Protein AF-A0AAN7PN49-F1 (afdb_monomer_lite)

Foldseek 3Di:
DDDDDDDDDDDDDDDDDDDDDDDDDDDDDDDDDDDPDDDPPPPPPPPPPVPPPDDQDPVNVVLLCVVCVVQLVVLHFDDLVRLVVCQCVRPSRVPPHSVRSRVVSVVVSVVVPDPPPPCVPVPPPPPPPPCDPVNVVVVVVVVVVVVVVVVVVVVVVVVVVVVVVVVVVVVVVVD

Radius of gyration: 34.03 Å; chains: 1; bounding box: 86×79×81 Å

pLDDT: mean 77.27, std 19.56, range [42.12, 97.06]

Organism: NCBI:txid1421715

Sequence (175 aa):
MQDEQEVGTIENENSRQEGSPVLTSSDSDSSEVQISKSTKKSRTKGFFRVWVEKPWKTDEKQAALLHFNTFLKKNKLPSIATLCKELPYIEELKNRSPTSVKSWLQNELVKKQGNFEPLSSIPRNIRRTRWTPALKRILNIVFADHLMLAHYRLYLNVYKLWRTIKSFKGLLQLL

Structure (mmCIF, N/CA/C/O backbone):
data_AF-A0AAN7PN49-F1
#
_entry.id   AF-A0AAN7PN49-F1
#
loop_
_atom_site.group_PDB
_atom_site.id
_atom_site.type_symbol
_atom_site.label_atom_id
_atom_site.label_alt_id
_atom_site.label_comp_id
_atom_site.label_asym_id
_atom_site.label_entity_id
_atom_site.label_seq_id
_atom_site.pdbx_PDB_ins_code
_atom_site.Cartn_x
_atom_site.Cartn_y
_atom_site.Cartn_z
_atom_site.occupancy
_atom_site.B_iso_or_equiv
_atom_site.auth_seq_id
_atom_site.auth_comp_id
_atom_site.auth_asym_id
_atom_site.auth_atom_id
_atom_site.pdbx_PDB_model_num
ATOM 1 N N . MET A 1 1 ? -39.752 -46.263 35.598 1.00 47.19 1 MET A N 1
ATOM 2 C CA . MET A 1 1 ? -39.314 -46.823 34.307 1.00 47.19 1 MET A CA 1
ATOM 3 C C . MET A 1 1 ? -38.295 -45.829 33.772 1.00 47.19 1 MET A C 1
ATOM 5 O O . MET A 1 1 ? -38.703 -44.814 33.232 1.00 47.19 1 MET A O 1
ATOM 9 N N . GLN A 1 2 ? -37.074 -45.805 34.319 1.00 50.00 2 GLN A N 1
ATOM 10 C CA . GLN A 1 2 ? -35.954 -46.706 33.985 1.00 50.00 2 GLN A CA 1
ATOM 11 C C . GLN A 1 2 ? -35.809 -46.831 32.469 1.00 50.00 2 GLN A C 1
ATOM 13 O O . GLN A 1 2 ? -36.672 -47.436 31.851 1.00 50.00 2 GLN A O 1
ATOM 18 N N . ASP A 1 3 ? -34.788 -46.175 31.915 1.00 55.56 3 ASP A N 1
ATOM 19 C CA . ASP A 1 3 ? -33.712 -46.885 31.222 1.00 55.56 3 ASP A CA 1
ATOM 20 C C . ASP A 1 3 ? -32.464 -45.996 31.137 1.00 55.56 3 ASP A C 1
ATOM 22 O O . ASP A 1 3 ? -32.470 -44.882 30.610 1.00 55.56 3 ASP A O 1
ATOM 26 N N . GLU A 1 4 ? -31.411 -46.508 31.765 1.00 64.81 4 GLU A N 1
ATOM 27 C CA . GLU A 1 4 ? -30.021 -46.083 31.680 1.00 64.81 4 GLU A CA 1
ATOM 28 C C . GLU A 1 4 ? -29.439 -46.641 30.375 1.00 64.81 4 GLU A C 1
ATOM 30 O O . GLU A 1 4 ? -29.692 -47.801 30.057 1.00 64.81 4 GLU A O 1
ATOM 35 N N . GLN A 1 5 ? -28.630 -45.875 29.636 1.00 55.44 5 GLN A N 1
ATOM 36 C CA . GLN A 1 5 ? -27.671 -46.474 28.704 1.00 55.44 5 GLN A CA 1
ATOM 37 C C . GLN A 1 5 ? -26.314 -45.778 28.736 1.00 55.44 5 GLN A C 1
ATOM 39 O O . GLN A 1 5 ? -26.195 -44.569 28.934 1.00 55.44 5 GLN A O 1
ATOM 44 N N . GLU A 1 6 ? -25.307 -46.634 28.597 1.00 57.94 6 GLU A N 1
ATOM 45 C CA . GLU A 1 6 ? -23.974 -46.544 29.164 1.00 57.94 6 GLU A CA 1
ATOM 46 C C . GLU A 1 6 ? -22.927 -45.866 28.271 1.00 57.94 6 GLU A C 1
ATOM 48 O O . GLU A 1 6 ? -22.972 -45.854 27.042 1.00 57.94 6 GLU A O 1
ATOM 53 N N . VAL A 1 7 ? -21.938 -45.362 29.002 1.00 53.06 7 VAL A N 1
ATOM 54 C CA . VAL A 1 7 ? -20.519 -45.120 28.725 1.00 53.06 7 VAL A CA 1
ATOM 55 C C . VAL A 1 7 ? -19.879 -46.011 27.646 1.00 53.06 7 VAL A C 1
ATOM 57 O O . VAL A 1 7 ? -19.990 -47.231 27.667 1.00 53.06 7 VAL A O 1
ATOM 60 N N . GLY A 1 8 ? -19.044 -45.394 26.802 1.00 53.66 8 GLY A N 1
ATOM 61 C CA . GLY A 1 8 ? -18.043 -46.085 25.987 1.00 53.66 8 GLY A CA 1
ATOM 62 C C . GLY A 1 8 ? -16.787 -45.234 25.783 1.00 53.66 8 GLY A C 1
ATOM 63 O O . GLY A 1 8 ? -16.696 -44.481 24.816 1.00 53.66 8 GLY A O 1
ATOM 64 N N . THR A 1 9 ? -15.819 -45.355 26.696 1.00 49.16 9 THR A N 1
ATOM 65 C CA . THR A 1 9 ? -14.441 -44.860 26.537 1.00 49.16 9 THR A CA 1
ATOM 66 C C . THR A 1 9 ? -13.608 -45.969 25.901 1.00 49.16 9 THR A C 1
ATOM 68 O O . THR A 1 9 ? -13.564 -47.072 26.437 1.00 49.16 9 THR A O 1
ATOM 71 N N . ILE A 1 10 ? -12.923 -45.692 24.789 1.00 64.81 10 ILE A N 1
ATOM 72 C CA . ILE A 1 10 ? -11.878 -46.574 24.252 1.00 64.81 10 ILE A CA 1
ATOM 73 C C . ILE A 1 10 ? -10.591 -45.757 24.148 1.00 64.81 10 ILE A C 1
ATOM 75 O O . ILE A 1 10 ? -10.427 -44.923 23.257 1.00 64.81 10 ILE A O 1
ATOM 79 N N . GLU A 1 11 ? -9.697 -46.000 25.101 1.00 58.34 11 GLU A N 1
ATOM 80 C CA . GLU A 1 11 ? -8.280 -45.666 25.017 1.00 58.34 11 GLU A CA 1
ATOM 81 C C . GLU A 1 11 ? -7.610 -46.643 24.046 1.00 58.34 11 GLU A C 1
ATOM 83 O O . GLU A 1 11 ? -7.902 -47.838 24.058 1.00 58.34 11 GLU A O 1
ATOM 88 N N . ASN A 1 12 ? -6.713 -46.150 23.191 1.00 61.06 12 ASN A N 1
ATOM 89 C CA . ASN A 1 12 ? -5.829 -47.024 22.431 1.00 61.06 12 ASN A CA 1
ATOM 90 C C . ASN A 1 12 ? -4.411 -46.448 22.451 1.00 61.06 12 ASN A C 1
ATOM 92 O O . ASN A 1 12 ? -4.049 -45.573 21.661 1.00 61.06 12 ASN A O 1
ATOM 96 N N . GLU A 1 13 ? -3.633 -46.933 23.414 1.00 53.97 13 GLU A N 1
ATOM 97 C CA . GLU A 1 13 ? -2.180 -46.868 23.429 1.00 53.97 13 GLU A CA 1
ATOM 98 C C . GLU A 1 13 ? -1.632 -47.841 22.380 1.00 53.97 13 GLU A C 1
ATOM 100 O O . GLU A 1 13 ? -1.959 -49.024 22.401 1.00 53.97 13 GLU A O 1
ATOM 105 N N . ASN A 1 14 ? -0.737 -47.393 21.494 1.00 51.41 14 ASN A N 1
ATOM 106 C CA . ASN A 1 14 ? 0.206 -48.337 20.900 1.00 51.41 14 ASN A CA 1
ATOM 107 C C . ASN A 1 14 ? 1.556 -47.685 20.580 1.00 51.41 14 ASN A C 1
ATOM 109 O O . ASN A 1 14 ? 1.767 -47.058 19.546 1.00 51.41 14 ASN A O 1
ATOM 113 N N . SER A 1 15 ? 2.430 -47.812 21.575 1.00 61.84 15 SER A N 1
ATOM 114 C CA . SER A 1 15 ? 3.737 -48.466 21.513 1.00 61.84 15 SER A CA 1
ATOM 115 C C . SER A 1 15 ? 4.762 -48.058 20.442 1.00 61.84 15 SER A C 1
ATOM 117 O O . SER A 1 15 ? 4.624 -48.269 19.239 1.00 61.84 15 SER A O 1
ATOM 119 N N . ARG A 1 16 ? 5.873 -47.545 20.981 1.00 50.81 16 ARG A N 1
ATOM 120 C CA . ARG A 1 16 ? 7.202 -47.373 20.387 1.00 50.81 16 ARG A CA 1
ATOM 121 C C . ARG A 1 16 ? 7.751 -48.687 19.818 1.00 50.81 16 ARG A C 1
ATOM 123 O O . ARG A 1 16 ? 7.687 -49.712 20.488 1.00 50.81 16 ARG A O 1
ATOM 130 N N . GLN A 1 17 ? 8.483 -48.598 18.709 1.00 54.16 17 GLN A N 1
ATOM 131 C CA . GLN A 1 17 ? 9.643 -49.461 18.483 1.00 54.16 17 GLN A CA 1
ATOM 132 C C . GLN A 1 17 ? 10.856 -48.638 18.049 1.00 54.16 17 GLN A C 1
ATOM 134 O O . GLN A 1 17 ? 10.826 -47.888 17.074 1.00 54.16 17 GLN A O 1
ATOM 139 N N . GLU A 1 18 ? 11.907 -48.788 18.849 1.00 49.97 18 GLU A N 1
ATOM 140 C CA . GLU A 1 18 ? 13.281 -48.395 18.583 1.00 49.97 18 GLU A CA 1
ATOM 141 C C . GLU A 1 18 ? 13.921 -49.394 17.606 1.00 49.97 18 GLU A C 1
ATOM 143 O O . GLU A 1 18 ? 13.660 -50.594 17.671 1.00 49.97 18 GLU A O 1
ATOM 148 N N . GLY A 1 19 ? 14.785 -48.899 16.721 1.00 43.50 19 GLY A N 1
ATOM 149 C CA . GLY A 1 19 ? 15.598 -49.703 15.810 1.00 43.50 19 GLY A CA 1
ATOM 150 C C . GLY A 1 19 ? 16.993 -49.096 15.695 1.00 43.50 19 GLY A C 1
ATOM 151 O O . GLY A 1 19 ? 17.168 -48.039 15.094 1.00 43.50 19 GLY A O 1
ATOM 152 N N . SER A 1 20 ? 17.947 -49.761 16.340 1.00 45.62 20 SER A N 1
ATOM 153 C CA . SER A 1 20 ? 19.365 -49.411 16.487 1.00 45.62 20 SER A CA 1
ATOM 154 C C . SER A 1 20 ? 20.196 -49.540 15.190 1.00 45.62 20 SER A C 1
ATOM 156 O O . SER A 1 20 ? 19.723 -50.108 14.206 1.00 45.62 20 SER A O 1
ATOM 158 N N . PRO A 1 21 ? 21.441 -49.012 15.176 1.00 51.91 21 PRO A N 1
ATOM 159 C CA . PRO A 1 21 ? 22.247 -48.792 13.977 1.00 51.91 21 PRO A CA 1
ATOM 160 C C . PRO A 1 21 ? 23.075 -50.023 13.583 1.00 51.91 21 PRO A C 1
ATOM 162 O O . PRO A 1 21 ? 23.643 -50.703 14.435 1.00 51.91 21 PRO A O 1
ATOM 165 N N . VAL A 1 22 ? 23.212 -50.265 12.277 1.00 51.66 22 VAL A N 1
ATOM 166 C CA . VAL A 1 22 ? 24.140 -51.263 11.729 1.00 51.66 22 VAL A CA 1
ATOM 167 C C . VAL A 1 22 ? 25.465 -50.583 11.381 1.00 51.66 22 VAL A C 1
ATOM 169 O O . VAL A 1 22 ? 25.530 -49.708 10.520 1.00 51.66 22 VAL A O 1
ATOM 172 N N . LEU A 1 23 ? 26.514 -51.005 12.087 1.00 48.28 23 LEU A N 1
ATOM 173 C CA . LEU A 1 23 ? 27.920 -50.789 11.762 1.00 48.28 23 LEU A CA 1
ATOM 174 C C . LEU A 1 23 ? 28.320 -51.750 10.634 1.00 48.28 23 LEU A C 1
ATOM 176 O O . LEU A 1 23 ? 28.184 -52.960 10.790 1.00 48.28 23 LEU A O 1
ATOM 180 N N . THR A 1 24 ? 28.878 -51.231 9.542 1.00 51.34 24 THR A N 1
ATOM 181 C CA . THR A 1 24 ? 29.705 -52.022 8.618 1.00 51.34 24 THR A CA 1
ATOM 182 C C . THR A 1 24 ? 31.052 -51.338 8.449 1.00 51.34 24 THR A C 1
ATOM 184 O O . THR A 1 24 ? 31.169 -50.297 7.804 1.00 51.34 24 THR A O 1
ATOM 187 N N . SER A 1 25 ? 32.052 -51.945 9.078 1.00 42.12 25 SER A N 1
ATOM 188 C CA . SER A 1 25 ? 33.474 -51.819 8.792 1.00 42.12 25 SER A CA 1
ATOM 189 C C . SER A 1 25 ? 33.784 -52.372 7.400 1.00 42.12 25 SER A C 1
ATOM 191 O O . SER A 1 25 ? 33.478 -53.531 7.124 1.00 42.12 25 SER A O 1
ATOM 193 N N . SER A 1 26 ? 34.445 -51.580 6.561 1.00 51.47 26 SER A N 1
ATOM 194 C CA . SER A 1 26 ? 35.251 -52.098 5.457 1.00 51.47 26 SER A CA 1
ATOM 195 C C . SER A 1 26 ? 36.514 -51.261 5.353 1.00 51.47 26 SER A C 1
ATOM 197 O O . SER A 1 26 ? 36.472 -50.090 4.974 1.00 51.47 26 SER A O 1
ATOM 199 N N . ASP A 1 27 ? 37.616 -51.900 5.725 1.00 46.09 27 ASP A N 1
ATOM 200 C CA . ASP A 1 27 ? 38.976 -51.482 5.441 1.00 46.09 27 ASP A CA 1
ATOM 201 C C . ASP A 1 27 ? 39.182 -51.431 3.926 1.00 46.09 27 ASP A C 1
ATOM 203 O O . ASP A 1 27 ? 38.965 -52.419 3.224 1.00 46.09 27 ASP A O 1
ATOM 207 N N . SER A 1 28 ? 39.610 -50.279 3.418 1.00 56.31 28 SER A N 1
ATOM 208 C CA . SER A 1 28 ? 40.255 -50.209 2.113 1.00 56.31 28 SER A CA 1
ATOM 209 C C . SER A 1 28 ? 41.286 -49.089 2.124 1.00 56.31 28 SER A C 1
ATOM 211 O O . SER A 1 28 ? 40.978 -47.899 2.077 1.00 56.31 28 SER A O 1
ATOM 213 N N . ASP A 1 29 ? 42.521 -49.548 2.232 1.00 44.44 29 ASP A N 1
ATOM 214 C CA . ASP A 1 29 ? 43.787 -48.868 2.031 1.00 44.44 29 ASP A CA 1
ATOM 215 C C . ASP A 1 29 ? 43.859 -48.285 0.606 1.00 44.44 29 ASP A C 1
ATOM 217 O O . ASP A 1 29 ? 43.628 -49.031 -0.344 1.00 44.44 29 ASP A O 1
ATOM 221 N N . SER A 1 30 ? 44.108 -46.973 0.450 1.00 42.22 30 SER A N 1
ATOM 222 C CA . SER A 1 30 ? 44.915 -46.386 -0.642 1.00 42.22 30 SER A CA 1
ATOM 223 C C . SER A 1 30 ? 44.852 -44.844 -0.690 1.00 42.22 30 SER A C 1
ATOM 225 O O . SER A 1 30 ? 43.800 -44.238 -0.894 1.00 42.22 30 SER A O 1
ATOM 227 N N . SER A 1 31 ? 46.039 -44.236 -0.609 1.00 42.25 31 SER A N 1
ATOM 228 C CA . SER A 1 31 ? 46.465 -42.955 -1.204 1.00 42.25 31 SER A CA 1
ATOM 229 C C . SER A 1 31 ? 45.734 -41.649 -0.834 1.00 42.25 31 SER A C 1
ATOM 231 O O . SER A 1 31 ? 44.773 -41.213 -1.460 1.00 42.25 31 SER A O 1
ATOM 233 N N . GLU A 1 32 ? 46.304 -40.978 0.166 1.00 46.97 32 GLU A N 1
ATOM 234 C CA . GLU A 1 32 ? 46.763 -39.581 0.137 1.00 46.97 32 GLU A CA 1
ATOM 235 C C . GLU A 1 32 ? 46.246 -38.673 -1.006 1.00 46.97 32 GLU A C 1
ATOM 237 O O . GLU A 1 32 ? 46.836 -38.584 -2.080 1.00 46.97 32 GLU A O 1
ATOM 242 N N . VAL A 1 33 ? 45.205 -37.883 -0.720 1.00 43.38 33 VAL A N 1
ATOM 243 C CA . VAL A 1 33 ? 44.966 -36.590 -1.381 1.00 43.38 33 VAL A CA 1
ATOM 244 C C . VAL A 1 33 ? 44.537 -35.586 -0.313 1.00 43.38 33 VAL A C 1
ATOM 246 O O . VAL A 1 33 ? 43.467 -35.697 0.287 1.00 43.38 33 VAL A O 1
ATOM 249 N N . GLN A 1 34 ? 45.394 -34.598 -0.055 1.00 46.28 34 GLN A N 1
ATOM 250 C CA . GLN A 1 34 ? 45.128 -33.479 0.846 1.00 46.28 34 GLN A CA 1
ATOM 251 C C . GLN A 1 34 ? 43.937 -32.651 0.342 1.00 46.28 34 GLN A C 1
ATOM 253 O O . GLN A 1 34 ? 44.082 -31.733 -0.465 1.00 46.28 34 GLN A O 1
ATOM 258 N N . ILE A 1 35 ? 42.741 -32.947 0.852 1.00 43.59 35 ILE A N 1
ATOM 259 C CA . ILE A 1 35 ? 41.574 -32.083 0.683 1.00 43.59 35 ILE A CA 1
ATOM 260 C C . ILE A 1 35 ? 41.729 -30.920 1.663 1.00 43.59 35 ILE A C 1
ATOM 262 O O . ILE A 1 35 ? 41.627 -31.060 2.884 1.00 43.59 35 ILE A O 1
ATOM 266 N N . SER A 1 36 ? 42.026 -29.758 1.092 1.00 46.53 36 SER A N 1
ATOM 267 C CA . SER A 1 36 ? 42.139 -28.475 1.768 1.00 46.53 36 SER A CA 1
ATOM 268 C C . SER A 1 36 ? 40.942 -28.233 2.694 1.00 46.53 36 SER A C 1
ATOM 270 O O . SER A 1 36 ? 39.775 -28.259 2.297 1.00 46.53 36 SER A O 1
ATOM 272 N N . LYS A 1 37 ? 41.251 -28.011 3.977 1.00 50.28 37 LYS A N 1
ATOM 273 C CA . LYS A 1 37 ? 40.287 -27.699 5.036 1.00 50.28 37 LYS A CA 1
ATOM 274 C C . LYS A 1 37 ? 39.401 -26.544 4.579 1.00 50.28 37 LYS A C 1
ATOM 276 O O . LYS A 1 37 ? 39.860 -25.409 4.464 1.00 50.28 37 LYS A O 1
ATOM 281 N N . SER A 1 38 ? 38.128 -26.852 4.334 1.00 53.88 38 SER A N 1
ATOM 282 C CA . SER A 1 38 ? 37.103 -25.865 4.011 1.00 53.88 38 SER A CA 1
ATOM 283 C C . SER A 1 38 ? 37.149 -24.716 5.022 1.00 53.88 38 SER A C 1
ATOM 285 O O . SER A 1 38 ? 36.958 -24.894 6.228 1.00 53.88 38 SER A O 1
ATOM 287 N N . THR A 1 39 ? 37.444 -23.515 4.533 1.00 50.66 39 THR A N 1
ATOM 288 C CA . THR A 1 39 ? 37.294 -22.294 5.310 1.00 50.66 39 THR A CA 1
ATOM 289 C C . THR A 1 39 ? 35.816 -22.166 5.645 1.00 50.66 39 THR A C 1
ATOM 291 O O . THR A 1 39 ? 34.969 -21.972 4.770 1.00 50.66 39 THR A O 1
ATOM 294 N N . LYS A 1 40 ? 35.482 -22.328 6.931 1.00 55.97 40 LYS A N 1
ATOM 295 C CA . LYS A 1 40 ? 34.155 -22.023 7.467 1.00 55.97 40 LYS A CA 1
ATOM 296 C C . LYS A 1 40 ? 33.851 -20.569 7.110 1.00 55.97 40 LYS A C 1
ATOM 298 O O . LYS A 1 40 ? 34.287 -19.653 7.802 1.00 55.97 40 LYS A O 1
ATOM 303 N N . LYS A 1 41 ? 33.120 -20.355 6.010 1.00 58.75 41 LYS A N 1
ATOM 304 C CA . LYS A 1 41 ? 32.501 -19.073 5.676 1.00 58.75 41 LYS A CA 1
ATOM 305 C C . LYS A 1 41 ? 31.615 -18.706 6.857 1.00 58.75 41 LYS A C 1
ATOM 307 O O . LYS A 1 41 ? 30.508 -19.225 6.998 1.00 58.75 41 LYS A O 1
ATOM 312 N N . SER A 1 42 ? 32.137 -17.839 7.718 1.00 57.06 42 SER A N 1
ATOM 313 C CA . SER A 1 42 ? 31.360 -17.093 8.692 1.00 57.06 42 SER A CA 1
ATOM 314 C C . SER A 1 42 ? 30.233 -16.422 7.915 1.00 57.06 42 SER A C 1
ATOM 316 O O . SER A 1 42 ? 30.453 -15.468 7.169 1.00 57.06 42 SER A O 1
ATOM 318 N N 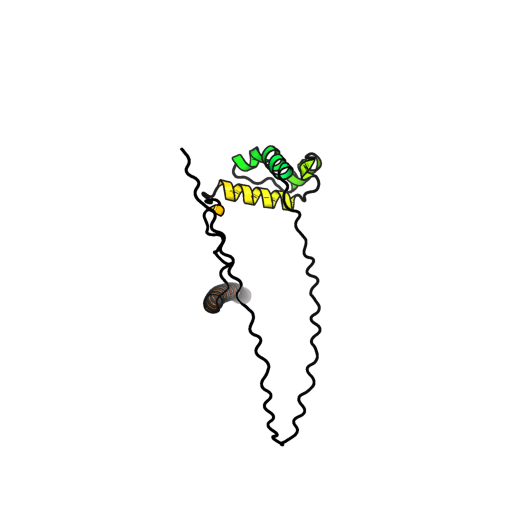. ARG A 1 43 ? 29.025 -16.988 8.000 1.00 57.19 43 ARG A N 1
ATOM 319 C CA . ARG A 1 43 ? 27.809 -16.282 7.619 1.00 57.19 43 ARG A CA 1
ATOM 320 C C . ARG A 1 43 ? 27.729 -15.122 8.594 1.00 57.19 43 ARG A C 1
ATOM 322 O O . ARG A 1 43 ? 27.236 -15.298 9.707 1.00 57.19 43 ARG A O 1
ATOM 329 N N . THR A 1 44 ? 28.211 -13.953 8.186 1.00 57.16 44 THR A N 1
ATOM 330 C CA . THR A 1 44 ? 27.758 -12.687 8.744 1.00 57.16 44 THR A CA 1
ATOM 331 C C . THR A 1 44 ? 26.242 -12.759 8.676 1.00 57.16 44 THR A C 1
ATOM 333 O O . THR A 1 44 ? 25.651 -12.692 7.597 1.00 57.16 44 THR A O 1
ATOM 336 N N . LYS A 1 45 ? 25.605 -13.039 9.821 1.00 60.47 45 LYS A N 1
ATOM 337 C CA . LYS A 1 45 ? 24.166 -12.882 9.987 1.00 60.47 45 LYS A CA 1
ATOM 338 C C . LYS A 1 45 ? 23.923 -11.435 9.604 1.00 60.47 45 LYS A C 1
ATOM 340 O O . LYS A 1 45 ? 24.259 -10.539 10.373 1.00 60.47 45 LYS A O 1
ATOM 345 N N . GLY A 1 46 ? 23.447 -11.217 8.378 1.00 56.25 46 GLY A N 1
ATOM 346 C CA . GLY A 1 46 ? 22.990 -9.909 7.955 1.00 56.25 46 GLY A CA 1
ATOM 347 C C . GLY A 1 46 ? 22.095 -9.397 9.069 1.00 56.25 46 GLY A C 1
ATOM 348 O O . GLY A 1 46 ? 21.273 -10.158 9.587 1.00 56.25 46 GLY A O 1
ATOM 349 N N . PHE A 1 47 ? 22.332 -8.163 9.502 1.00 54.22 47 PHE A N 1
ATOM 350 C CA . PHE A 1 47 ? 21.485 -7.477 10.461 1.00 54.22 47 PHE A CA 1
ATOM 351 C C . PHE A 1 47 ? 20.098 -7.311 9.829 1.00 54.22 47 PHE A C 1
ATOM 353 O O . PHE A 1 47 ? 19.730 -6.241 9.354 1.00 54.22 47 PHE A O 1
ATOM 360 N N . PHE A 1 48 ? 19.312 -8.385 9.802 1.00 50.56 48 PHE A N 1
ATOM 361 C CA . PHE A 1 48 ? 17.881 -8.314 9.626 1.00 50.56 48 PHE A CA 1
ATOM 362 C C . PHE A 1 48 ? 17.372 -7.682 10.912 1.00 50.56 48 PHE A C 1
ATOM 364 O O . PHE A 1 48 ? 17.054 -8.367 11.883 1.00 50.56 48 PHE A O 1
ATOM 371 N N . ARG A 1 49 ? 17.345 -6.346 10.941 1.00 50.19 49 ARG A N 1
ATOM 372 C CA . ARG A 1 49 ? 16.442 -5.633 11.834 1.00 50.19 49 ARG A CA 1
ATOM 373 C C . ARG A 1 49 ? 15.053 -6.063 11.396 1.00 50.19 49 ARG A C 1
ATOM 375 O O . ARG A 1 49 ? 14.500 -5.515 10.446 1.00 50.19 49 ARG A O 1
ATOM 382 N N . VAL A 1 50 ? 14.540 -7.113 12.028 1.00 53.19 50 VAL A N 1
ATOM 383 C CA . VAL A 1 50 ? 13.129 -7.459 11.964 1.00 53.19 50 VAL A CA 1
ATOM 384 C C . VAL A 1 50 ? 12.433 -6.292 12.647 1.00 53.19 50 VAL A C 1
ATOM 386 O O . VAL A 1 50 ? 12.296 -6.261 13.866 1.00 53.19 50 VAL A O 1
ATOM 389 N N . TRP A 1 51 ? 12.106 -5.263 11.868 1.00 58.38 51 TRP A N 1
ATOM 390 C CA . TRP A 1 51 ? 11.182 -4.232 12.298 1.00 58.38 51 TRP A CA 1
ATOM 391 C C . TRP A 1 51 ? 9.859 -4.955 12.509 1.00 58.38 51 TRP A C 1
ATOM 393 O O . TRP A 1 51 ? 9.164 -5.294 11.555 1.00 58.38 51 TRP A O 1
ATOM 403 N N . VAL A 1 52 ? 9.574 -5.299 13.764 1.00 63.06 52 VAL A N 1
ATOM 404 C CA . VAL A 1 52 ? 8.292 -5.878 14.142 1.00 63.06 52 VAL A CA 1
ATOM 405 C C . VAL A 1 52 ? 7.277 -4.756 13.982 1.00 63.06 52 VAL A C 1
ATOM 407 O O . VAL A 1 52 ? 7.174 -3.868 14.829 1.00 63.06 52 VAL A O 1
ATOM 410 N N . GLU A 1 53 ? 6.578 -4.743 12.849 1.00 73.06 53 GLU A N 1
ATOM 411 C CA . GLU A 1 53 ? 5.467 -3.824 12.646 1.00 73.06 53 GLU A CA 1
ATOM 412 C C . GLU A 1 53 ? 4.439 -4.063 13.752 1.00 73.06 53 GLU A C 1
ATOM 414 O O . GLU A 1 53 ? 3.935 -5.174 13.935 1.00 73.06 53 GLU A O 1
ATOM 419 N N . LYS A 1 54 ? 4.141 -3.017 14.527 1.00 84.38 54 LYS A N 1
ATOM 420 C CA . LYS A 1 54 ? 3.152 -3.110 15.598 1.00 84.38 54 LYS A CA 1
ATOM 421 C C . LYS A 1 54 ? 1.788 -3.425 14.968 1.00 84.38 54 LYS A C 1
ATOM 423 O O . LYS A 1 54 ? 1.340 -2.645 14.119 1.00 84.38 54 LYS A O 1
ATOM 428 N N . PRO A 1 55 ? 1.103 -4.510 15.366 1.00 90.81 55 PRO A N 1
ATOM 429 C CA . PRO A 1 55 ? -0.199 -4.846 14.801 1.00 90.81 55 PRO A CA 1
ATOM 430 C C . PRO A 1 55 ? -1.201 -3.719 15.068 1.00 90.81 55 PRO A C 1
ATOM 432 O O . PRO A 1 55 ? -1.109 -3.032 16.085 1.00 90.81 55 PRO A O 1
ATOM 435 N N . TRP A 1 56 ? -2.130 -3.501 14.138 1.00 93.75 56 TRP A N 1
ATOM 436 C CA . TRP A 1 56 ? -3.184 -2.492 14.275 1.00 93.75 56 TRP A CA 1
ATOM 437 C C . TRP A 1 56 ? -4.213 -2.930 15.315 1.00 93.75 56 TRP A C 1
ATOM 439 O O . TRP A 1 56 ? -4.872 -3.962 15.134 1.00 93.75 56 TRP A O 1
ATOM 449 N N . LYS A 1 57 ? -4.366 -2.135 16.375 1.00 95.44 57 LYS A N 1
ATOM 450 C CA . LYS A 1 57 ? -5.398 -2.326 17.398 1.00 95.44 57 LYS A CA 1
ATOM 451 C C . LYS A 1 57 ? -6.780 -1.992 16.842 1.00 95.44 57 LYS A C 1
ATOM 453 O O . LYS A 1 57 ? -6.900 -1.290 15.840 1.00 95.44 57 LYS A O 1
ATOM 458 N N . THR A 1 58 ? -7.826 -2.499 17.485 1.00 95.88 58 THR A N 1
ATOM 459 C CA . THR A 1 58 ? -9.214 -2.224 17.085 1.00 95.88 58 THR A CA 1
ATOM 460 C C . THR A 1 58 ? -9.525 -0.730 17.159 1.00 95.88 58 THR A C 1
ATOM 462 O O . THR A 1 58 ? -10.007 -0.174 16.176 1.00 95.88 58 THR A O 1
ATOM 465 N N . ASP A 1 59 ? -9.134 -0.075 18.251 1.00 96.88 59 ASP A N 1
ATOM 466 C CA . ASP A 1 59 ? -9.385 1.353 18.488 1.00 96.88 59 ASP A CA 1
ATOM 467 C C . ASP A 1 59 ? -8.678 2.227 17.440 1.00 96.88 59 ASP A C 1
ATOM 469 O O . ASP A 1 59 ? -9.284 3.110 16.845 1.00 96.88 59 ASP A O 1
ATOM 473 N N . GLU A 1 60 ? -7.422 1.899 17.103 1.00 96.56 60 GLU A N 1
ATOM 474 C CA . GLU A 1 60 ? -6.666 2.578 16.039 1.00 96.56 60 GLU A CA 1
ATOM 475 C C . GLU A 1 60 ? -7.382 2.481 14.683 1.00 96.56 60 GLU A C 1
ATOM 477 O O . GLU A 1 60 ? -7.461 3.460 13.940 1.00 96.56 60 GLU A O 1
ATOM 482 N N . LYS A 1 61 ? -7.917 1.301 14.344 1.00 96.38 61 LYS A N 1
ATOM 483 C CA . LYS A 1 61 ? -8.656 1.103 13.088 1.00 96.38 61 LYS A CA 1
ATOM 484 C C . LYS A 1 61 ? -9.939 1.924 13.076 1.00 96.38 61 LYS A C 1
ATOM 486 O O . LYS A 1 61 ? -10.249 2.536 12.059 1.00 96.38 61 LYS A O 1
ATOM 491 N N . GLN A 1 62 ? -10.679 1.938 14.184 1.00 96.88 62 GLN A N 1
ATOM 492 C CA . GLN A 1 62 ? -11.912 2.714 14.302 1.00 96.88 62 GLN A CA 1
ATOM 493 C C . GLN A 1 62 ? -11.629 4.213 14.183 1.00 96.88 62 GLN A C 1
ATOM 495 O O . GLN A 1 62 ? -12.246 4.869 13.348 1.00 96.88 62 GLN A O 1
ATOM 500 N N . ALA A 1 63 ? -10.637 4.730 14.911 1.00 96.19 63 ALA A N 1
ATOM 501 C CA . ALA A 1 63 ? -10.216 6.126 14.823 1.00 96.19 63 ALA A CA 1
ATOM 502 C C . ALA A 1 63 ? -9.795 6.509 13.393 1.00 96.19 63 ALA A C 1
ATOM 504 O O . ALA A 1 63 ? -10.246 7.523 12.857 1.00 96.19 63 ALA A O 1
ATOM 505 N N . ALA A 1 64 ? -9.003 5.663 12.722 1.00 95.94 64 ALA A N 1
ATOM 506 C CA . ALA A 1 64 ? -8.597 5.894 11.336 1.00 95.94 64 ALA A CA 1
ATOM 507 C C . ALA A 1 64 ? -9.792 5.911 10.369 1.00 95.94 64 ALA A C 1
ATOM 509 O O . ALA A 1 64 ? -9.861 6.763 9.482 1.00 95.94 64 ALA A O 1
ATOM 510 N N . LEU A 1 65 ? -10.753 4.997 10.537 1.00 95.50 65 LEU A N 1
ATOM 511 C CA . LEU A 1 65 ? -11.962 4.977 9.714 1.00 95.50 65 LEU A CA 1
ATOM 512 C C . LEU A 1 65 ? -12.843 6.194 9.961 1.00 95.50 65 LEU A C 1
ATOM 514 O O . LEU A 1 65 ? -13.387 6.714 8.995 1.00 95.50 65 LEU A O 1
ATOM 518 N N . LEU A 1 66 ? -12.981 6.643 11.209 1.00 95.69 66 LEU A N 1
ATOM 519 C CA . LEU A 1 66 ? -13.786 7.809 11.565 1.00 95.69 66 LEU A CA 1
ATOM 520 C C . LEU A 1 66 ? -13.188 9.090 10.976 1.00 95.69 66 LEU A C 1
ATOM 522 O O . LEU A 1 66 ? -13.873 9.788 10.226 1.00 95.69 66 LEU A O 1
ATOM 526 N N . HIS A 1 67 ? -11.903 9.352 11.231 1.00 95.62 67 HIS A N 1
ATOM 527 C CA . HIS A 1 67 ? -11.236 10.576 10.778 1.00 95.62 67 HIS A CA 1
ATOM 528 C C . HIS A 1 67 ? -11.072 10.640 9.255 1.00 95.62 67 HIS A C 1
ATOM 530 O O . HIS A 1 67 ? -11.340 11.673 8.642 1.00 95.62 67 HIS A O 1
ATOM 536 N N . PHE A 1 68 ? -10.693 9.532 8.610 1.00 95.75 68 PHE A N 1
ATOM 537 C CA . PHE A 1 68 ? -10.393 9.521 7.173 1.00 95.75 68 PHE A CA 1
ATOM 538 C C . PHE A 1 68 ? -11.543 8.990 6.302 1.00 95.75 68 PHE A C 1
ATOM 540 O O . PHE A 1 68 ? -11.357 8.766 5.102 1.00 95.75 68 PHE A O 1
ATOM 547 N N . ASN A 1 69 ? -12.755 8.827 6.854 1.00 94.31 69 ASN A N 1
ATOM 548 C CA . ASN A 1 69 ? -13.910 8.295 6.116 1.00 94.31 69 ASN A CA 1
ATOM 549 C C . ASN A 1 69 ? -14.216 9.098 4.847 1.00 94.31 69 ASN A C 1
ATOM 551 O O . ASN A 1 69 ? -14.570 8.547 3.807 1.00 94.31 69 ASN A O 1
ATOM 555 N N . THR A 1 70 ? -14.087 10.422 4.934 1.00 94.31 70 THR A N 1
ATOM 556 C CA . THR A 1 70 ? -14.376 11.346 3.832 1.00 94.31 70 THR A CA 1
ATOM 557 C C . THR A 1 70 ? -13.463 11.105 2.631 1.00 94.31 70 THR A C 1
ATOM 559 O O . THR A 1 70 ? -13.929 11.154 1.492 1.00 94.31 70 THR A O 1
ATOM 562 N N . PHE A 1 71 ? -12.188 10.784 2.869 1.00 94.12 71 PHE A N 1
ATOM 563 C CA . PHE A 1 71 ? -11.230 10.406 1.831 1.00 94.12 71 PHE A CA 1
ATOM 564 C C . PHE A 1 71 ? -11.586 9.050 1.218 1.00 94.12 71 PHE A C 1
ATOM 566 O O . PHE A 1 71 ? -11.678 8.938 -0.007 1.00 94.12 71 PHE A O 1
ATOM 573 N N . LEU A 1 72 ? -11.888 8.057 2.063 1.00 92.88 72 LEU A N 1
ATOM 574 C CA . LEU A 1 72 ? -12.270 6.714 1.617 1.00 92.88 72 LEU A CA 1
ATOM 575 C C . LEU A 1 72 ? -13.542 6.737 0.755 1.00 92.88 72 LEU A C 1
ATOM 577 O O . LEU A 1 72 ? -13.567 6.116 -0.302 1.00 92.88 72 LEU A O 1
ATOM 581 N N . LYS A 1 73 ? -14.571 7.502 1.149 1.00 92.12 73 LYS A N 1
ATOM 582 C CA . LYS A 1 73 ? -15.813 7.676 0.368 1.00 92.12 73 LYS A CA 1
ATOM 583 C C . LYS A 1 73 ? -15.570 8.309 -1.003 1.00 92.12 73 LYS A C 1
ATOM 585 O O . LYS A 1 73 ? -16.284 8.011 -1.951 1.00 92.12 73 LYS A O 1
ATOM 590 N N . LYS A 1 74 ? -14.559 9.174 -1.117 1.00 94.62 74 LYS A N 1
ATOM 591 C CA . LYS A 1 74 ? -14.169 9.827 -2.376 1.00 94.62 74 LYS A CA 1
ATOM 592 C C . LYS A 1 74 ? -13.229 8.974 -3.231 1.00 94.62 74 LYS A C 1
ATOM 594 O O . LYS A 1 74 ? -12.736 9.483 -4.234 1.00 94.62 74 LYS A O 1
ATOM 599 N N . ASN A 1 75 ? -12.945 7.727 -2.841 1.00 92.69 75 ASN A N 1
ATOM 600 C CA . ASN A 1 75 ? -11.936 6.880 -3.481 1.00 92.69 75 ASN A CA 1
ATOM 601 C C . ASN A 1 75 ? -10.558 7.561 -3.594 1.00 92.69 75 ASN A C 1
ATOM 603 O O . ASN A 1 75 ? -9.846 7.398 -4.583 1.00 92.69 75 ASN A O 1
ATOM 607 N N . LYS A 1 76 ? -10.183 8.362 -2.588 1.00 94.44 76 LYS A N 1
ATOM 608 C CA . LYS A 1 76 ? -8.924 9.120 -2.556 1.00 94.44 76 LYS A CA 1
ATOM 609 C C . LYS A 1 76 ? -8.140 8.823 -1.285 1.00 94.44 76 LYS A C 1
ATOM 611 O O . LYS A 1 76 ? -8.712 8.493 -0.251 1.00 94.44 76 LYS A O 1
ATOM 616 N N . LEU A 1 77 ? -6.823 8.995 -1.359 1.00 95.62 77 LEU A N 1
ATOM 617 C CA . LEU A 1 77 ? -5.935 8.914 -0.201 1.00 95.62 77 LEU A CA 1
ATOM 618 C C . LEU A 1 77 ? -5.548 10.315 0.281 1.00 95.62 77 LEU A C 1
ATOM 620 O O . LEU A 1 77 ? -5.285 11.185 -0.556 1.00 95.62 77 LEU A O 1
ATOM 624 N N . PRO A 1 78 ? -5.466 10.541 1.603 1.00 95.88 78 PRO A N 1
ATOM 625 C CA . PRO A 1 78 ? -4.920 11.779 2.132 1.00 95.88 78 PRO A CA 1
ATOM 626 C C . PRO A 1 78 ? -3.440 11.924 1.752 1.00 95.88 78 PRO A C 1
ATOM 628 O O . PRO A 1 78 ? -2.695 10.946 1.600 1.00 95.88 78 PRO A O 1
ATOM 631 N N . SER A 1 79 ? -3.005 13.172 1.584 1.00 97.06 79 SER A N 1
ATOM 632 C CA . SER A 1 79 ? -1.593 13.471 1.350 1.00 97.06 79 SER A CA 1
ATOM 633 C C . SER A 1 79 ? -0.771 13.195 2.616 1.00 97.06 79 SER A C 1
ATOM 635 O O . SER A 1 79 ? -1.297 13.230 3.728 1.00 97.06 79 SER A O 1
ATOM 637 N N . ILE A 1 80 ? 0.538 12.959 2.471 1.00 96.62 80 ILE A N 1
ATOM 638 C CA . ILE A 1 80 ? 1.419 12.774 3.640 1.00 96.62 80 ILE A CA 1
ATOM 639 C C . ILE A 1 80 ? 1.429 14.042 4.503 1.00 96.62 80 ILE A C 1
ATOM 641 O O . ILE A 1 80 ? 1.367 13.942 5.721 1.00 96.62 80 ILE A O 1
ATOM 645 N N . ALA A 1 81 ? 1.421 15.226 3.884 1.00 96.94 81 ALA A N 1
ATOM 646 C CA . ALA A 1 81 ? 1.360 16.496 4.603 1.00 96.94 81 ALA A CA 1
ATOM 647 C C . ALA A 1 81 ? 0.074 16.635 5.437 1.00 96.94 81 ALA A C 1
ATOM 649 O O . ALA A 1 81 ? 0.129 17.119 6.563 1.00 96.94 81 ALA A O 1
ATOM 650 N N . THR A 1 82 ? -1.066 16.178 4.910 1.00 96.19 82 THR A N 1
ATOM 651 C CA . THR A 1 82 ? -2.342 16.132 5.643 1.00 96.19 82 THR A CA 1
ATOM 652 C C . THR A 1 82 ? -2.233 15.214 6.858 1.00 96.19 82 THR A C 1
ATOM 654 O O . THR A 1 82 ? -2.555 15.622 7.967 1.00 96.19 82 THR A O 1
ATOM 657 N N . LEU A 1 83 ? -1.687 14.009 6.674 1.00 96.44 83 LEU A N 1
ATOM 658 C CA . LEU A 1 83 ? -1.506 13.045 7.761 1.00 96.44 83 LEU A CA 1
ATOM 659 C C . LEU A 1 83 ? -0.565 13.567 8.854 1.00 96.44 83 LEU A C 1
ATOM 661 O O . LEU A 1 83 ? -0.876 13.435 10.030 1.00 96.44 83 LEU A O 1
ATOM 665 N N . CYS A 1 84 ? 0.554 14.198 8.489 1.00 96.62 84 CYS A N 1
ATOM 666 C CA . CYS A 1 84 ? 1.469 14.793 9.467 1.00 96.62 84 CYS A CA 1
ATOM 667 C C . CYS A 1 84 ? 0.801 15.881 10.317 1.00 96.62 84 CYS A C 1
ATOM 669 O O . CYS A 1 84 ? 1.175 16.054 11.472 1.00 96.62 84 CYS A O 1
ATOM 671 N N . LYS A 1 85 ? -0.163 16.615 9.746 1.00 96.19 85 LYS A N 1
ATOM 672 C CA . LYS A 1 85 ? -0.917 17.645 10.466 1.00 96.19 85 LYS A CA 1
ATOM 673 C C . LYS A 1 85 ? -1.987 17.040 11.365 1.00 96.19 85 LYS A C 1
ATOM 675 O O . LYS A 1 85 ? -2.137 17.498 12.481 1.00 96.19 85 LYS A O 1
ATOM 680 N N . GLU A 1 86 ? -2.724 16.039 10.898 1.00 94.94 86 GLU A N 1
ATOM 681 C CA . GLU A 1 86 ? -3.900 15.529 11.616 1.00 94.94 86 GLU A CA 1
ATOM 682 C C . GLU A 1 86 ? -3.556 14.490 12.693 1.00 94.94 86 GLU A C 1
ATOM 684 O O . GLU A 1 86 ? -4.166 14.491 13.758 1.00 94.94 86 GLU A O 1
ATOM 689 N N . LEU A 1 87 ? -2.560 13.627 12.461 1.00 95.50 87 LEU A N 1
ATOM 690 C CA . LEU A 1 87 ? -2.248 12.504 13.356 1.00 95.50 87 LEU A CA 1
ATOM 691 C C . LEU A 1 87 ? -1.893 12.878 14.804 1.00 95.50 87 LEU A C 1
ATOM 693 O O . LEU A 1 87 ? -2.322 12.145 15.694 1.00 95.50 87 LEU A O 1
ATOM 697 N N . PRO A 1 88 ? -1.160 13.973 15.090 1.00 95.75 88 PRO A N 1
ATOM 698 C CA . PRO A 1 88 ? -0.869 14.367 16.469 1.00 95.75 88 PRO A CA 1
ATOM 699 C C . PRO A 1 88 ? -2.120 14.665 17.307 1.00 95.75 88 PRO A C 1
ATOM 701 O O . PRO A 1 88 ? -2.064 14.560 18.529 1.00 95.75 88 PRO A O 1
ATOM 704 N N . TYR A 1 89 ? -3.235 15.017 16.659 1.00 96.06 89 TYR A N 1
ATOM 705 C CA . TYR A 1 89 ? -4.500 15.354 17.318 1.00 96.06 89 TYR A CA 1
ATOM 706 C C . TYR A 1 89 ? -5.427 14.148 17.513 1.00 96.06 89 TYR A C 1
ATOM 708 O O . TYR A 1 89 ? -6.468 14.282 18.149 1.00 96.06 89 TYR A O 1
ATOM 716 N N . ILE A 1 90 ? -5.063 12.978 16.980 1.00 95.94 90 ILE A N 1
ATOM 717 C CA . ILE A 1 90 ? -5.839 11.741 17.106 1.00 95.94 90 ILE A CA 1
ATOM 718 C C . ILE A 1 90 ? -5.130 10.862 18.130 1.00 95.94 90 ILE A C 1
ATOM 720 O O . ILE A 1 90 ? -4.065 10.303 17.856 1.00 95.94 90 ILE A O 1
ATOM 724 N N . GLU A 1 91 ? -5.702 10.749 19.325 1.00 95.69 91 GLU A N 1
ATOM 725 C CA . GLU A 1 91 ? -5.029 10.136 20.468 1.00 95.69 91 GLU A CA 1
ATOM 726 C C . GLU A 1 91 ? -4.606 8.681 20.210 1.00 95.69 91 GLU A C 1
ATOM 728 O O . GLU A 1 91 ? -3.495 8.277 20.574 1.00 95.69 91 GLU A O 1
ATOM 733 N N . GLU A 1 92 ? -5.443 7.913 19.518 1.00 96.75 92 GLU A N 1
ATOM 734 C CA . GLU A 1 92 ? -5.193 6.512 19.189 1.00 96.75 92 GLU A CA 1
ATOM 735 C C . GLU A 1 92 ? -4.088 6.363 18.136 1.00 96.75 92 GLU A C 1
ATOM 737 O O . GLU A 1 92 ? -3.342 5.383 18.147 1.00 96.75 92 GLU A O 1
ATOM 742 N N . LEU A 1 93 ? -3.946 7.342 17.236 1.00 95.25 93 LEU A N 1
ATOM 743 C CA . LEU A 1 93 ? -3.027 7.284 16.097 1.00 95.25 93 LEU A CA 1
ATOM 744 C C . LEU A 1 93 ? -1.746 8.104 16.281 1.00 95.25 93 LEU A C 1
ATOM 746 O O . LEU A 1 93 ? -0.846 7.979 15.449 1.00 95.25 93 LEU A O 1
ATOM 750 N N . LYS A 1 94 ? -1.601 8.870 17.370 1.00 93.62 94 LYS A N 1
ATOM 751 C CA . LYS A 1 94 ? -0.433 9.740 17.624 1.00 93.62 94 LYS A CA 1
ATOM 752 C C . LYS A 1 94 ? 0.917 9.018 17.564 1.00 93.62 94 LYS A C 1
ATOM 754 O O . LYS A 1 94 ? 1.933 9.606 17.212 1.00 93.62 94 LYS A O 1
ATOM 759 N N . ASN A 1 95 ? 0.924 7.722 17.877 1.00 92.94 95 ASN A N 1
ATOM 760 C CA . ASN A 1 95 ? 2.123 6.880 17.879 1.00 92.94 95 ASN A CA 1
ATOM 761 C C . ASN A 1 95 ? 2.403 6.196 16.528 1.00 92.94 95 ASN A C 1
ATOM 763 O O . ASN A 1 95 ? 3.369 5.439 16.404 1.00 92.94 95 ASN A O 1
ATOM 767 N N . ARG A 1 96 ? 1.541 6.388 15.524 1.00 94.38 96 ARG A N 1
ATOM 768 C CA . ARG A 1 96 ? 1.687 5.791 14.194 1.00 94.38 96 ARG A CA 1
ATOM 769 C C . ARG A 1 96 ? 2.396 6.759 13.260 1.00 94.38 96 ARG A C 1
ATOM 771 O O . ARG A 1 96 ? 2.152 7.959 13.268 1.00 94.38 96 ARG A O 1
ATOM 778 N N . SER A 1 97 ? 3.260 6.220 12.402 1.00 95.00 97 SER A N 1
ATOM 779 C CA . SER A 1 97 ? 3.887 7.035 11.367 1.00 95.00 97 SER A CA 1
ATOM 780 C C . SER A 1 97 ? 2.870 7.385 10.269 1.00 95.00 97 SER A C 1
ATOM 782 O O . SER A 1 97 ? 2.063 6.527 9.891 1.00 95.00 97 SER A O 1
ATOM 784 N N . PRO A 1 98 ? 2.941 8.594 9.679 1.00 96.56 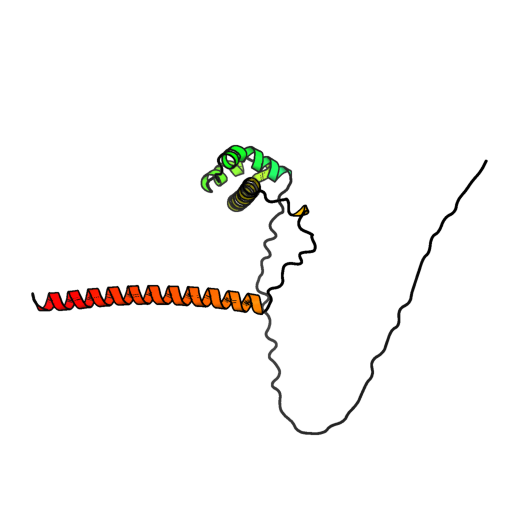98 PRO A N 1
ATOM 785 C CA . PRO A 1 98 ? 2.087 8.989 8.557 1.00 96.56 98 PRO A CA 1
ATOM 786 C C . PRO A 1 98 ? 2.100 7.975 7.408 1.00 96.56 98 PRO A C 1
ATOM 788 O O . PRO A 1 98 ? 1.060 7.639 6.845 1.00 96.56 98 PRO A O 1
ATOM 791 N N . THR A 1 99 ? 3.270 7.416 7.097 1.00 96.12 99 THR A N 1
ATOM 792 C CA . THR A 1 99 ? 3.431 6.394 6.055 1.00 96.12 99 THR A CA 1
ATOM 793 C C . THR A 1 99 ? 2.694 5.097 6.394 1.00 96.12 99 THR A C 1
ATOM 795 O O . THR A 1 99 ? 2.057 4.516 5.516 1.00 96.12 99 THR A O 1
ATOM 798 N N . SER A 1 100 ? 2.732 4.658 7.659 1.00 94.75 100 SER A N 1
ATOM 799 C CA . SER A 1 100 ? 2.016 3.459 8.115 1.00 94.75 100 SER A CA 1
ATOM 800 C C . SER A 1 100 ? 0.503 3.642 7.994 1.00 94.75 100 SER A C 1
ATOM 802 O O . SER A 1 100 ? -0.175 2.771 7.449 1.00 94.75 100 SER A O 1
ATOM 804 N N . VAL A 1 101 ? -0.015 4.802 8.411 1.00 95.94 101 VAL A N 1
ATOM 805 C CA . VAL A 1 101 ? -1.444 5.132 8.294 1.00 95.94 101 VAL A CA 1
ATOM 806 C C . VAL A 1 101 ? -1.868 5.208 6.830 1.00 95.94 101 VAL A C 1
ATOM 808 O O . VAL A 1 101 ? -2.884 4.628 6.456 1.00 95.94 101 VAL A O 1
ATOM 811 N N . LYS A 1 102 ? -1.067 5.847 5.969 1.00 96.50 102 LYS A N 1
ATOM 812 C CA . LYS A 1 102 ? -1.351 5.929 4.530 1.00 96.50 102 LYS A CA 1
ATOM 813 C C . LYS A 1 102 ? -1.421 4.549 3.874 1.00 96.50 102 LYS A C 1
ATOM 815 O O . LYS A 1 102 ? -2.356 4.285 3.124 1.00 96.50 102 LYS A O 1
ATOM 820 N N . SER A 1 103 ? -0.448 3.684 4.167 1.00 95.50 103 SER A N 1
ATOM 821 C CA . SER A 1 103 ? -0.408 2.303 3.666 1.00 95.50 103 SER A CA 1
ATOM 822 C C . SER A 1 103 ? -1.638 1.513 4.119 1.00 95.50 103 SER A C 1
ATOM 824 O O . SER A 1 103 ? -2.288 0.832 3.326 1.00 95.50 103 SER A O 1
ATOM 826 N N . TRP A 1 104 ? -2.029 1.671 5.385 1.00 95.44 104 TRP A N 1
ATOM 827 C CA . TRP A 1 104 ? -3.225 1.030 5.912 1.00 95.44 104 TRP A CA 1
ATOM 828 C C . TRP A 1 104 ? -4.511 1.523 5.231 1.00 95.44 104 TRP A C 1
ATOM 830 O O . TRP A 1 104 ? -5.305 0.703 4.775 1.00 95.44 104 TRP A O 1
ATOM 840 N N . LEU A 1 105 ? -4.680 2.840 5.065 1.00 96.00 105 LEU A N 1
ATOM 841 C CA . LEU A 1 105 ? -5.824 3.424 4.352 1.00 96.00 105 LEU A CA 1
ATOM 842 C C . LEU A 1 105 ? -5.891 2.977 2.888 1.00 96.00 105 LEU A C 1
ATOM 844 O O . LEU A 1 105 ? -6.980 2.753 2.366 1.00 96.00 105 LEU A O 1
ATOM 848 N N . GLN A 1 106 ? -4.741 2.824 2.228 1.00 95.12 106 GLN A N 1
ATOM 849 C CA . GLN A 1 106 ? -4.665 2.285 0.871 1.00 95.12 106 GLN A CA 1
ATOM 850 C C . GLN A 1 106 ? -5.184 0.850 0.812 1.00 95.12 106 GLN A C 1
ATOM 852 O O . GLN A 1 106 ? -5.998 0.539 -0.055 1.00 95.12 106 GLN A O 1
ATOM 857 N N . ASN A 1 107 ? -4.778 -0.001 1.755 1.00 93.06 107 ASN A N 1
ATOM 858 C CA . ASN A 1 107 ? -5.286 -1.367 1.840 1.00 93.06 107 ASN A CA 1
ATOM 859 C C . ASN A 1 107 ? -6.798 -1.397 2.097 1.00 93.06 107 ASN A C 1
ATOM 861 O O . ASN A 1 107 ? -7.500 -2.193 1.482 1.00 93.06 107 ASN A O 1
ATOM 865 N N . GLU A 1 108 ? -7.317 -0.522 2.960 1.00 92.88 108 GLU A N 1
ATOM 866 C CA . GLU A 1 108 ? -8.764 -0.404 3.188 1.00 92.88 108 GLU A CA 1
ATOM 867 C C . GLU A 1 108 ? -9.523 0.076 1.945 1.00 92.88 108 GLU A C 1
ATOM 869 O O . GLU A 1 108 ? -10.616 -0.411 1.664 1.00 92.88 108 GLU A O 1
ATOM 874 N N . LEU A 1 109 ? -8.939 0.980 1.155 1.00 92.56 109 LEU A N 1
ATOM 875 C CA . LEU A 1 109 ? -9.518 1.400 -0.121 1.00 92.56 109 LEU A CA 1
ATOM 876 C C . LEU A 1 109 ? -9.610 0.240 -1.112 1.00 92.56 109 LEU A C 1
ATOM 878 O O . LEU A 1 109 ? -10.666 0.022 -1.699 1.00 92.56 109 LEU A O 1
ATOM 882 N N . VAL A 1 110 ? -8.535 -0.538 -1.248 1.00 90.31 110 VAL A N 1
ATOM 883 C CA . VAL A 1 110 ? -8.511 -1.724 -2.115 1.00 90.31 110 VAL A CA 1
ATOM 884 C C . VAL A 1 110 ? -9.541 -2.760 -1.657 1.00 90.31 110 VAL A C 1
ATOM 886 O O . VAL A 1 110 ? -10.257 -3.307 -2.491 1.00 90.31 110 VAL A O 1
ATOM 889 N N . LYS A 1 111 ? -9.679 -2.987 -0.343 1.00 87.56 111 LYS A N 1
ATOM 890 C CA . LYS A 1 111 ? -10.707 -3.886 0.214 1.00 87.56 111 LYS A CA 1
ATOM 891 C C . LYS A 1 111 ? -12.130 -3.425 -0.087 1.00 87.56 111 LYS A C 1
ATOM 893 O O . LYS A 1 111 ? -12.989 -4.267 -0.287 1.00 87.56 111 LYS A O 1
ATOM 898 N N . LYS A 1 112 ? -12.386 -2.113 -0.089 1.00 84.81 112 LYS A N 1
ATOM 899 C CA . LYS A 1 112 ? -13.708 -1.556 -0.420 1.00 84.81 112 LYS A CA 1
ATOM 900 C C . LYS A 1 112 ? -14.012 -1.596 -1.917 1.00 84.81 112 LYS A C 1
ATOM 902 O O . LYS A 1 112 ? -15.174 -1.693 -2.287 1.00 84.81 112 LYS A O 1
ATOM 907 N N . GLN A 1 113 ? -12.989 -1.454 -2.760 1.00 83.88 113 GLN A N 1
ATOM 908 C CA . GLN A 1 113 ? -13.136 -1.432 -4.219 1.00 83.88 113 GLN A CA 1
ATOM 909 C C . GLN A 1 113 ? -13.219 -2.828 -4.825 1.00 83.88 113 GLN A C 1
ATOM 911 O O . GLN A 1 113 ? -13.892 -3.026 -5.833 1.00 83.88 113 GLN A O 1
ATOM 916 N N . GLY A 1 114 ? -12.524 -3.796 -4.236 1.00 67.94 114 GLY A N 1
ATOM 917 C CA . GLY A 1 114 ? -12.680 -5.179 -4.626 1.00 67.94 114 GLY A CA 1
ATOM 918 C C . GLY A 1 114 ? -13.899 -5.782 -3.948 1.00 67.94 114 GLY A C 1
ATOM 919 O O . GLY A 1 114 ? -14.025 -5.708 -2.729 1.00 67.94 114 GLY A O 1
ATOM 920 N N . ASN A 1 115 ? -14.690 -6.535 -4.711 1.00 57.41 115 ASN A N 1
ATOM 921 C CA . ASN A 1 115 ? -15.358 -7.738 -4.209 1.00 57.41 115 ASN A CA 1
ATOM 922 C C . ASN A 1 115 ? -14.293 -8.758 -3.752 1.00 57.41 115 ASN A C 1
ATOM 924 O O . ASN A 1 115 ? -14.227 -9.880 -4.251 1.00 57.41 115 ASN A O 1
ATOM 928 N N . PHE A 1 116 ? -13.386 -8.352 -2.861 1.00 54.44 116 PHE A N 1
ATOM 929 C CA . PHE A 1 116 ? -12.497 -9.254 -2.164 1.00 54.44 116 PHE A CA 1
ATOM 930 C C . PHE A 1 116 ? -13.396 -10.011 -1.200 1.00 54.44 116 PHE A C 1
ATOM 932 O O . PHE A 1 116 ? -13.601 -9.596 -0.059 1.00 54.44 116 PHE A O 1
ATOM 939 N N . GLU A 1 117 ? -13.964 -11.105 -1.712 1.00 53.91 117 GLU A N 1
ATOM 940 C CA . GLU A 1 117 ? -14.417 -12.231 -0.910 1.00 53.91 117 GLU A CA 1
ATOM 941 C C . GLU A 1 117 ? -13.410 -12.378 0.234 1.00 53.91 117 GLU A C 1
ATOM 943 O O . GLU A 1 117 ? -12.201 -12.514 -0.025 1.00 53.91 117 GLU A O 1
ATOM 948 N N . PRO A 1 118 ? -13.849 -12.202 1.490 1.00 55.00 118 PRO A N 1
ATOM 949 C CA . PRO A 1 118 ? -12.936 -12.241 2.609 1.00 55.00 118 PRO A CA 1
ATOM 950 C C . PRO A 1 118 ? -12.180 -13.564 2.514 1.00 55.00 118 PRO A C 1
ATOM 952 O O . PRO A 1 118 ? -12.787 -14.622 2.382 1.00 55.00 118 PRO A O 1
ATOM 955 N N . LEU A 1 119 ? -10.846 -13.510 2.587 1.00 53.94 119 LEU A N 1
ATOM 956 C CA . LEU A 1 119 ? -9.941 -14.671 2.519 1.00 53.94 119 LEU A CA 1
ATOM 957 C C . LEU A 1 119 ? -10.301 -15.808 3.503 1.00 53.94 119 LEU A C 1
ATOM 959 O O . LEU A 1 119 ? -9.659 -16.850 3.482 1.00 53.94 119 LEU A O 1
ATOM 963 N N . SER A 1 120 ? -11.310 -15.629 4.361 1.00 54.19 120 SER A N 1
ATOM 964 C CA . SER A 1 120 ? -11.997 -16.699 5.080 1.00 54.19 120 SER A CA 1
ATOM 965 C C . SER A 1 120 ? -12.619 -17.771 4.177 1.00 54.19 120 SER A C 1
ATOM 967 O O . SER A 1 120 ? -12.725 -18.902 4.643 1.00 54.19 120 SER A O 1
ATOM 969 N N . SER A 1 121 ? -13.009 -17.460 2.931 1.00 51.53 121 SER A N 1
ATOM 970 C CA . SER A 1 121 ? -13.527 -18.451 1.969 1.00 51.53 121 SER A CA 1
ATOM 971 C C . SER A 1 121 ? -12.423 -19.150 1.170 1.00 51.53 121 SER A C 1
ATOM 973 O O . SER A 1 121 ? -12.641 -20.222 0.606 1.00 51.53 121 SER A O 1
ATOM 975 N N . ILE A 1 122 ? -11.201 -18.608 1.176 1.00 55.78 122 ILE A N 1
ATOM 976 C CA . ILE A 1 122 ? -10.043 -19.274 0.587 1.00 55.78 122 ILE A CA 1
ATOM 977 C C . ILE A 1 122 ? -9.558 -20.328 1.591 1.00 55.78 122 ILE A C 1
ATOM 979 O O . ILE A 1 122 ? -9.197 -19.973 2.719 1.00 55.78 122 ILE A O 1
ATOM 983 N N . PRO A 1 123 ? -9.535 -21.626 1.232 1.00 56.06 123 PRO A N 1
ATOM 984 C CA . PRO A 1 123 ? -9.118 -22.668 2.154 1.00 56.06 123 PRO A CA 1
ATOM 985 C C . PRO A 1 123 ? -7.737 -22.319 2.710 1.00 56.06 123 PRO A C 1
ATOM 987 O O . PRO A 1 123 ? -6.772 -22.147 1.964 1.00 56.06 123 PRO A O 1
ATOM 990 N N . ARG A 1 124 ? -7.624 -22.244 4.045 1.00 59.06 124 ARG A N 1
ATOM 991 C CA . ARG A 1 124 ? -6.379 -21.901 4.772 1.00 59.06 124 ARG A CA 1
ATOM 992 C C . ARG A 1 124 ? -5.205 -22.841 4.450 1.00 59.06 124 ARG A C 1
ATOM 994 O O . ARG A 1 124 ? -4.087 -22.618 4.903 1.00 59.06 124 ARG A O 1
ATOM 1001 N N . ASN A 1 125 ? -5.463 -23.886 3.666 1.00 55.34 125 ASN A N 1
ATOM 1002 C CA . ASN A 1 125 ? -4.510 -24.864 3.177 1.00 55.34 125 ASN A CA 1
ATOM 1003 C C . ASN A 1 125 ? -3.952 -24.554 1.774 1.00 55.34 125 ASN A C 1
ATOM 1005 O O . ASN A 1 125 ? -3.266 -25.400 1.201 1.00 55.34 125 ASN A O 1
ATOM 1009 N N . ILE A 1 126 ? -4.157 -23.349 1.221 1.00 55.47 126 ILE A N 1
ATOM 1010 C CA . ILE A 1 126 ? -3.268 -22.850 0.160 1.00 55.47 126 ILE A CA 1
ATOM 1011 C C . ILE A 1 126 ? -1.934 -22.505 0.824 1.00 55.47 126 ILE A C 1
ATOM 1013 O O . ILE A 1 126 ? -1.618 -21.356 1.141 1.00 55.47 126 ILE A O 1
ATOM 1017 N N . ARG A 1 127 ? -1.141 -23.547 1.095 1.00 61.38 127 ARG A N 1
ATOM 1018 C CA . ARG A 1 127 ? 0.273 -23.409 1.433 1.00 61.38 127 ARG A CA 1
ATOM 1019 C C . ARG A 1 127 ? 0.868 -22.529 0.346 1.00 61.38 127 ARG A C 1
ATOM 1021 O O . ARG A 1 127 ? 0.800 -22.915 -0.817 1.00 61.38 127 ARG A O 1
ATOM 1028 N N . ARG A 1 128 ? 1.393 -21.353 0.727 1.00 64.56 128 ARG A N 1
ATOM 1029 C CA . ARG A 1 128 ? 2.086 -20.410 -0.169 1.00 64.56 128 ARG A CA 1
ATOM 1030 C C . ARG A 1 128 ? 2.779 -21.197 -1.271 1.00 64.56 128 ARG A C 1
ATOM 1032 O O . ARG A 1 128 ? 3.682 -21.979 -0.959 1.00 64.56 128 ARG A O 1
ATOM 1039 N N . THR A 1 129 ? 2.312 -21.046 -2.508 1.00 73.69 129 THR A N 1
ATOM 1040 C CA . THR A 1 129 ? 2.789 -21.853 -3.627 1.00 73.69 129 THR A CA 1
ATOM 1041 C C . THR A 1 129 ? 4.299 -21.696 -3.685 1.00 73.69 129 THR A C 1
ATOM 1043 O O . THR A 1 129 ? 4.814 -20.594 -3.891 1.00 73.69 129 THR A O 1
ATOM 1046 N N . ARG A 1 130 ? 5.037 -22.773 -3.391 1.00 82.69 130 ARG A N 1
ATOM 1047 C CA . ARG A 1 130 ? 6.496 -22.719 -3.461 1.00 82.69 130 ARG A CA 1
ATOM 1048 C C . ARG A 1 130 ? 6.867 -22.429 -4.908 1.00 82.69 130 ARG A C 1
ATOM 1050 O O . ARG A 1 130 ? 6.322 -23.046 -5.818 1.00 82.69 130 ARG A O 1
ATOM 1057 N N . TRP A 1 131 ? 7.819 -21.522 -5.108 1.00 85.38 131 TRP A N 1
ATOM 1058 C CA . TRP A 1 131 ? 8.396 -21.263 -6.422 1.00 85.38 131 TRP A CA 1
ATOM 1059 C C . TRP A 1 131 ? 8.982 -22.552 -6.992 1.00 85.38 131 TRP A C 1
ATOM 1061 O O . TRP A 1 131 ? 10.076 -22.972 -6.600 1.00 85.38 131 TRP A O 1
ATOM 1071 N N . THR A 1 132 ? 8.253 -23.174 -7.915 1.00 92.56 132 THR A N 1
ATOM 1072 C CA . THR A 1 132 ? 8.744 -24.337 -8.644 1.00 92.56 132 THR A CA 1
ATOM 1073 C C . THR A 1 132 ? 9.867 -23.901 -9.588 1.00 92.56 132 THR A C 1
ATOM 1075 O O . THR A 1 132 ? 9.899 -22.747 -10.031 1.00 92.56 132 THR A O 1
ATOM 1078 N N . PRO A 1 133 ? 10.810 -24.795 -9.929 1.00 93.56 133 PRO A N 1
ATOM 1079 C CA . PRO A 1 133 ? 11.841 -24.491 -10.918 1.00 93.56 133 PRO A CA 1
ATOM 1080 C C . PRO A 1 133 ? 11.261 -24.010 -12.257 1.00 93.56 133 PRO A C 1
ATOM 1082 O O . PRO A 1 133 ? 11.829 -23.115 -12.874 1.00 93.56 133 PRO A O 1
ATOM 1085 N N . ALA A 1 134 ? 10.106 -24.542 -12.670 1.00 93.44 134 ALA A N 1
ATOM 1086 C CA . ALA A 1 134 ? 9.404 -24.115 -13.879 1.00 93.44 134 ALA A CA 1
ATOM 1087 C C . ALA A 1 134 ? 8.956 -22.646 -13.806 1.00 93.44 134 ALA A C 1
ATOM 1089 O O . ALA A 1 134 ? 9.277 -21.869 -14.702 1.00 93.44 134 ALA A O 1
ATOM 1090 N N . LEU A 1 135 ? 8.310 -22.234 -12.708 1.00 90.81 135 LEU A N 1
ATOM 1091 C CA . LEU A 1 135 ? 7.909 -20.836 -12.504 1.00 90.81 135 LEU A CA 1
ATOM 1092 C C . LEU A 1 135 ? 9.115 -19.891 -12.485 1.00 90.81 135 LEU A C 1
ATOM 1094 O O . LEU A 1 135 ? 9.052 -18.807 -13.056 1.00 90.81 135 LEU A O 1
ATOM 1098 N N . LYS A 1 136 ? 10.235 -20.313 -11.883 1.00 92.94 136 LYS A N 1
ATOM 1099 C CA . LYS A 1 136 ? 11.480 -19.528 -11.899 1.00 92.94 136 LYS A CA 1
ATOM 1100 C C . LYS A 1 136 ? 12.044 -19.362 -13.311 1.00 92.94 136 LYS A C 1
ATOM 1102 O O . LYS A 1 136 ? 12.508 -18.278 -13.642 1.00 92.94 136 LYS A O 1
ATOM 1107 N N . ARG A 1 137 ? 11.997 -20.408 -14.148 1.00 92.31 137 ARG A N 1
ATOM 1108 C CA . ARG A 1 137 ? 12.423 -20.313 -15.555 1.00 92.31 137 ARG A CA 1
ATOM 1109 C C . ARG A 1 137 ? 11.549 -19.339 -16.336 1.00 92.31 137 ARG A C 1
ATOM 1111 O O . ARG A 1 137 ? 12.099 -18.476 -17.004 1.00 92.31 137 ARG A O 1
ATOM 1118 N N . ILE A 1 138 ? 10.225 -19.440 -16.207 1.00 93.44 138 ILE A N 1
ATOM 1119 C CA . ILE A 1 138 ? 9.285 -18.518 -16.867 1.00 93.44 138 ILE A CA 1
ATOM 1120 C C . ILE A 1 138 ? 9.580 -17.079 -16.446 1.00 93.44 138 ILE A C 1
ATOM 1122 O O . ILE A 1 138 ? 9.731 -16.204 -17.291 1.00 93.44 138 ILE A O 1
ATOM 1126 N N . LEU A 1 139 ? 9.734 -16.846 -15.142 1.00 91.94 139 LEU A N 1
ATOM 1127 C CA . LEU A 1 139 ? 10.051 -15.527 -14.613 1.00 91.94 139 LEU A CA 1
ATOM 1128 C C . LEU A 1 139 ? 11.372 -14.986 -15.185 1.00 91.94 139 LEU A C 1
ATOM 1130 O O . LEU A 1 139 ? 11.430 -13.834 -15.602 1.00 91.94 139 LEU A O 1
ATOM 1134 N N . ASN A 1 140 ? 12.412 -15.821 -15.255 1.00 90.94 140 ASN A N 1
ATOM 1135 C CA . ASN A 1 140 ? 13.697 -15.437 -15.837 1.00 90.94 140 ASN A CA 1
ATOM 1136 C C . ASN A 1 140 ? 13.595 -15.105 -17.330 1.00 90.94 140 ASN A C 1
ATOM 1138 O O . ASN A 1 140 ? 14.248 -14.161 -17.761 1.00 90.94 140 ASN A O 1
ATOM 1142 N N . ILE A 1 141 ? 12.783 -15.836 -18.101 1.00 92.06 141 ILE A N 1
ATOM 1143 C CA . ILE A 1 141 ? 12.536 -15.535 -19.520 1.00 92.06 141 ILE A CA 1
ATOM 1144 C C . ILE A 1 141 ? 11.877 -14.159 -19.647 1.00 92.06 141 ILE A C 1
ATOM 1146 O O . ILE A 1 141 ? 12.393 -13.300 -20.351 1.00 92.06 141 ILE A O 1
ATOM 1150 N N . VAL A 1 142 ? 10.813 -13.904 -18.880 1.00 91.62 142 VAL A N 1
ATOM 1151 C CA . VAL A 1 142 ? 10.109 -12.611 -18.898 1.00 91.62 142 VAL A CA 1
ATOM 1152 C C . VAL A 1 142 ? 11.042 -11.457 -18.516 1.00 91.62 142 VAL A C 1
ATOM 1154 O O . VAL A 1 142 ? 11.021 -10.401 -19.150 1.00 91.62 142 VAL A O 1
ATOM 1157 N N . PHE A 1 143 ? 11.891 -11.642 -17.501 1.00 88.69 143 PHE A N 1
ATOM 1158 C CA . PHE A 1 143 ? 12.882 -10.629 -17.136 1.00 88.69 143 PHE A CA 1
ATOM 1159 C C . PHE A 1 143 ? 13.947 -10.431 -18.217 1.00 88.69 143 PHE A C 1
ATOM 1161 O O . PHE A 1 143 ? 14.310 -9.287 -18.492 1.00 88.69 143 PHE A O 1
ATOM 1168 N N . ALA A 1 144 ? 14.436 -11.509 -18.833 1.00 88.94 144 ALA A N 1
ATOM 1169 C CA . ALA A 1 144 ? 15.410 -11.431 -19.91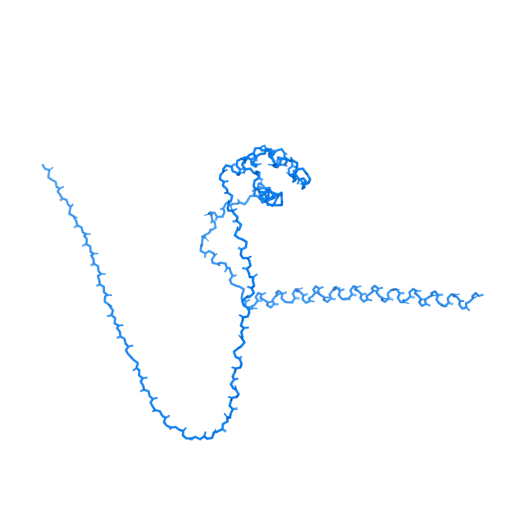6 1.00 88.94 144 ALA A CA 1
ATOM 1170 C C . ALA A 1 144 ? 14.838 -10.674 -21.121 1.00 88.94 144 ALA A C 1
ATOM 1172 O O . ALA A 1 144 ? 15.492 -9.763 -21.624 1.00 88.94 144 ALA A O 1
ATOM 1173 N N . ASP A 1 145 ? 13.596 -10.963 -21.511 1.00 89.12 145 ASP A N 1
ATOM 1174 C CA . ASP A 1 145 ? 12.907 -10.269 -22.602 1.00 89.12 145 ASP A CA 1
ATOM 1175 C C . ASP A 1 145 ? 12.757 -8.773 -22.304 1.00 89.12 145 ASP A C 1
ATOM 1177 O O . ASP A 1 145 ? 13.063 -7.924 -23.146 1.00 89.12 145 ASP A O 1
ATOM 1181 N N . HIS A 1 146 ? 12.363 -8.420 -21.077 1.00 87.69 146 HIS A N 1
ATOM 1182 C CA . HIS A 1 146 ? 12.261 -7.021 -20.664 1.00 87.69 146 HIS A CA 1
ATOM 1183 C C . HIS A 1 146 ? 13.610 -6.292 -20.672 1.00 87.69 146 HIS A C 1
ATOM 1185 O O . HIS A 1 1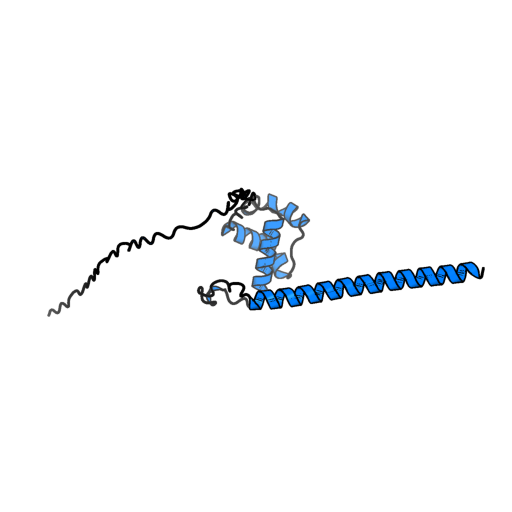46 ? 13.677 -5.138 -21.110 1.00 87.69 146 HIS A O 1
ATOM 1191 N N . LEU A 1 147 ? 14.682 -6.944 -20.218 1.00 87.94 147 LEU A N 1
ATOM 1192 C CA . LEU A 1 147 ? 16.031 -6.375 -20.238 1.00 87.94 147 LEU A CA 1
ATOM 1193 C C . LEU A 1 147 ? 16.546 -6.201 -21.671 1.00 87.94 147 LEU A C 1
ATOM 1195 O O . LEU A 1 147 ? 17.073 -5.139 -22.003 1.00 87.94 147 LEU A O 1
ATOM 1199 N N . MET A 1 148 ? 16.328 -7.193 -22.537 1.00 85.56 148 MET A N 1
ATOM 1200 C CA . MET A 1 148 ? 16.691 -7.125 -23.954 1.00 85.56 148 MET A CA 1
ATOM 1201 C C . MET A 1 148 ? 15.962 -5.984 -24.667 1.00 85.56 148 MET A C 1
ATOM 1203 O O . MET A 1 148 ? 16.590 -5.194 -25.375 1.00 85.56 148 MET A O 1
ATOM 1207 N N . LEU A 1 149 ? 14.658 -5.825 -24.425 1.00 88.25 149 LEU A N 1
ATOM 1208 C CA . LEU A 1 149 ? 13.876 -4.710 -24.964 1.00 88.25 149 LEU A CA 1
ATOM 1209 C C . LEU A 1 149 ? 14.376 -3.350 -24.456 1.00 88.25 149 LEU A C 1
ATOM 1211 O O . LEU A 1 149 ? 14.443 -2.391 -25.230 1.00 88.25 149 LEU A O 1
ATOM 1215 N N . ALA A 1 150 ? 14.746 -3.248 -23.177 1.00 88.81 150 ALA A N 1
ATOM 1216 C CA . ALA A 1 150 ? 15.309 -2.023 -22.613 1.00 88.81 150 ALA A CA 1
ATOM 1217 C C . ALA A 1 150 ? 16.663 -1.668 -23.255 1.00 88.81 150 ALA A C 1
ATOM 1219 O O . ALA A 1 150 ? 16.866 -0.524 -23.670 1.00 88.81 150 ALA A O 1
ATOM 1220 N N . HIS A 1 151 ? 17.555 -2.650 -23.413 1.00 87.31 151 HIS A N 1
ATOM 1221 C CA . HIS A 1 151 ? 18.849 -2.476 -24.079 1.00 87.31 151 HIS A CA 1
ATOM 1222 C C . HIS A 1 151 ? 18.686 -2.063 -25.546 1.00 87.31 151 HIS A C 1
ATOM 1224 O O . HIS A 1 151 ? 19.344 -1.127 -26.000 1.00 87.31 151 HIS A O 1
ATOM 1230 N N . TYR A 1 152 ? 17.767 -2.698 -26.276 1.00 90.25 152 TYR A N 1
ATOM 1231 C CA . TYR A 1 152 ? 17.486 -2.358 -27.670 1.00 90.25 152 TYR A CA 1
ATOM 1232 C C . TYR A 1 152 ? 16.978 -0.916 -27.831 1.00 90.25 152 TYR A C 1
ATOM 1234 O O . TYR A 1 152 ? 17.423 -0.186 -28.719 1.00 90.25 152 TYR A O 1
ATOM 1242 N N . ARG A 1 153 ? 16.100 -0.454 -26.929 1.00 91.25 153 ARG A N 1
ATOM 1243 C CA . ARG A 1 153 ? 15.628 0.942 -26.917 1.00 91.25 153 ARG A CA 1
ATOM 1244 C C . ARG A 1 153 ? 16.762 1.935 -26.662 1.00 91.25 153 ARG A C 1
ATOM 1246 O O . ARG A 1 153 ? 16.834 2.956 -27.345 1.00 91.25 153 ARG A O 1
ATOM 1253 N N . LEU A 1 154 ? 17.655 1.636 -25.716 1.00 92.38 154 LEU A N 1
ATOM 1254 C CA . LEU A 1 154 ? 18.835 2.465 -25.455 1.00 92.38 154 LEU A CA 1
ATOM 1255 C C . LEU A 1 154 ? 19.751 2.527 -26.681 1.00 92.38 154 LEU A C 1
ATOM 1257 O O . LEU A 1 154 ? 20.141 3.619 -27.092 1.00 92.38 154 LEU A O 1
ATOM 1261 N N . TYR A 1 155 ? 20.021 1.381 -27.311 1.00 93.25 155 TYR A N 1
ATOM 1262 C CA . TYR A 1 155 ? 20.820 1.304 -28.532 1.00 93.25 155 TYR A CA 1
ATOM 1263 C C . TYR A 1 155 ? 20.241 2.172 -29.659 1.00 93.25 155 TYR A C 1
ATOM 1265 O O . TYR A 1 155 ? 20.961 2.978 -30.249 1.00 93.25 155 TYR A O 1
ATOM 1273 N N . LEU A 1 156 ? 18.931 2.081 -29.919 1.00 93.81 156 LEU A N 1
ATOM 1274 C CA . LEU A 1 156 ? 18.264 2.904 -30.933 1.00 93.81 156 LEU A CA 1
ATOM 1275 C C . LEU A 1 156 ? 18.377 4.406 -30.644 1.00 93.81 156 LEU A C 1
ATOM 1277 O O . LEU A 1 156 ? 18.576 5.192 -31.571 1.00 93.81 156 LEU A O 1
ATOM 1281 N N . ASN A 1 157 ? 18.264 4.814 -29.380 1.00 93.88 157 ASN A N 1
ATOM 1282 C CA . ASN A 1 157 ? 18.391 6.219 -28.994 1.00 93.88 157 ASN A CA 1
ATOM 1283 C C . ASN A 1 157 ? 19.819 6.740 -29.204 1.00 93.88 157 ASN A C 1
ATOM 1285 O O . ASN A 1 157 ? 19.996 7.815 -29.778 1.00 93.88 157 ASN A O 1
ATOM 1289 N N . VAL A 1 158 ? 20.832 5.959 -28.813 1.00 93.75 158 VAL A N 1
ATOM 1290 C CA . VAL A 1 158 ? 22.246 6.301 -29.040 1.00 93.75 158 VAL A CA 1
ATOM 1291 C C . VAL A 1 158 ? 22.554 6.371 -30.535 1.00 93.75 158 VAL A C 1
ATOM 1293 O O . VAL A 1 158 ? 23.172 7.331 -30.991 1.00 93.75 158 VAL A O 1
ATOM 1296 N N . TYR A 1 159 ? 22.074 5.405 -31.321 1.00 94.06 159 TYR A N 1
ATOM 1297 C CA . TYR A 1 159 ? 22.271 5.389 -32.769 1.00 94.06 159 TYR A CA 1
ATOM 1298 C C . TYR A 1 159 ? 21.630 6.603 -33.459 1.00 94.06 159 TYR A C 1
ATOM 1300 O O . TYR A 1 159 ? 22.260 7.237 -34.308 1.00 94.06 159 TYR A O 1
ATOM 1308 N N . LYS A 1 160 ? 20.401 6.973 -33.071 1.00 94.38 160 LYS A N 1
ATOM 1309 C CA . LYS A 1 160 ? 19.728 8.181 -33.579 1.00 94.38 160 LYS A CA 1
ATOM 1310 C C . LYS A 1 160 ? 20.535 9.443 -33.275 1.00 94.38 160 LYS A C 1
ATOM 1312 O O . LYS A 1 160 ? 20.734 10.248 -34.181 1.00 94.38 160 LYS A O 1
ATOM 1317 N N . LEU A 1 161 ? 21.033 9.588 -32.046 1.00 93.75 161 LEU A N 1
ATOM 1318 C CA . LEU A 1 161 ? 21.859 10.730 -31.642 1.00 93.75 161 LEU A CA 1
ATOM 1319 C C . LEU A 1 161 ? 23.188 10.781 -32.410 1.00 93.75 161 LEU A C 1
ATOM 1321 O O . LEU A 1 161 ? 23.609 11.833 -32.882 1.00 93.75 161 LEU A O 1
ATOM 1325 N N . TRP A 1 162 ? 23.847 9.637 -32.586 1.00 95.50 162 TRP A N 1
ATOM 1326 C CA . TRP A 1 162 ? 25.074 9.567 -33.374 1.00 95.50 162 TRP A CA 1
ATOM 1327 C C . TRP A 1 162 ? 24.836 9.971 -34.837 1.00 95.50 162 TRP A C 1
ATOM 1329 O O . TRP A 1 162 ? 25.615 10.735 -35.412 1.00 95.50 162 TRP A O 1
ATOM 1339 N N . ARG A 1 163 ? 23.722 9.520 -35.431 1.00 94.44 163 ARG A N 1
ATOM 1340 C CA . ARG A 1 163 ? 23.334 9.872 -36.802 1.00 94.44 163 ARG A CA 1
ATOM 1341 C C . ARG A 1 163 ? 23.057 11.368 -36.963 1.00 94.44 163 ARG A C 1
ATOM 1343 O O . ARG A 1 163 ? 23.500 11.941 -37.958 1.00 94.44 163 ARG A O 1
ATOM 1350 N N . THR A 1 164 ? 22.370 12.00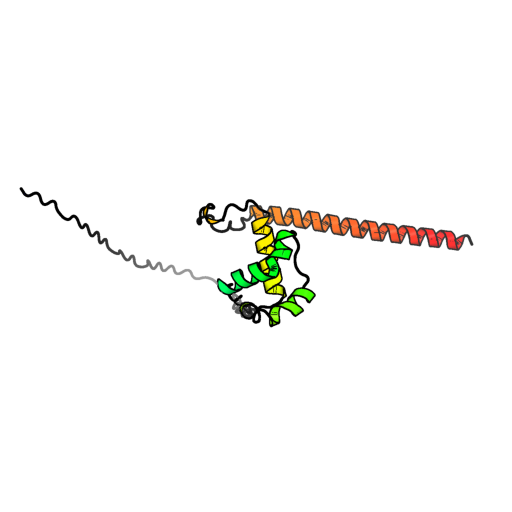8 -36.014 1.00 94.81 164 THR A N 1
ATOM 1351 C CA . THR A 1 164 ? 22.123 13.459 -36.076 1.00 94.81 164 THR A CA 1
ATOM 1352 C C . THR A 1 164 ? 23.429 14.241 -35.982 1.00 94.81 164 THR A C 1
ATOM 1354 O O . THR A 1 164 ? 23.685 15.078 -36.843 1.00 94.81 164 THR A O 1
ATOM 1357 N N . ILE A 1 165 ? 24.314 13.906 -35.035 1.00 93.62 165 ILE A N 1
ATOM 1358 C CA . ILE A 1 165 ? 25.634 14.548 -34.897 1.00 93.62 165 ILE A CA 1
ATOM 1359 C C . ILE A 1 165 ? 26.458 14.413 -36.186 1.00 93.62 165 ILE A C 1
ATOM 1361 O O . ILE A 1 165 ? 27.073 15.380 -36.637 1.00 93.62 165 ILE A O 1
ATOM 1365 N N . LYS A 1 166 ? 26.458 13.228 -36.811 1.00 91.88 166 LYS A N 1
ATOM 1366 C CA . LYS A 1 166 ? 27.165 13.002 -38.080 1.00 91.88 166 LYS A CA 1
ATOM 1367 C C . LYS A 1 166 ? 26.603 13.869 -39.213 1.00 91.88 166 LYS A C 1
ATOM 1369 O O . LYS A 1 166 ? 27.381 14.431 -39.977 1.00 91.88 166 LYS A O 1
ATOM 1374 N N . SER A 1 167 ? 25.278 14.014 -39.290 1.00 90.88 167 SER A N 1
ATOM 1375 C CA . SER A 1 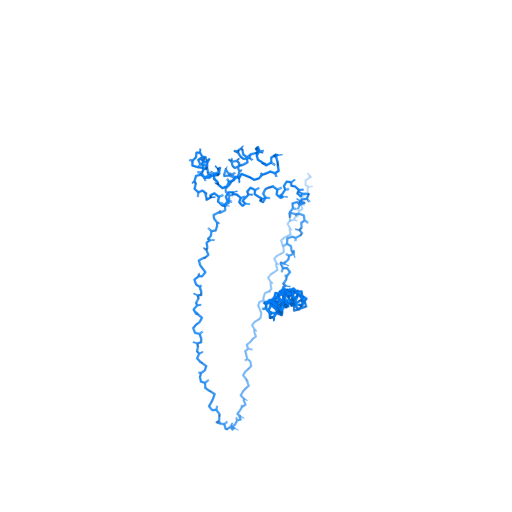167 ? 24.621 14.883 -40.276 1.00 90.88 167 SER A CA 1
ATOM 1376 C C . SER A 1 167 ? 24.981 16.359 -40.081 1.00 90.88 167 SER A C 1
ATOM 1378 O O . SER A 1 167 ? 25.243 17.053 -41.058 1.00 90.88 167 SER A O 1
ATOM 1380 N N . PHE A 1 168 ? 25.047 16.833 -38.833 1.00 91.19 168 PHE A N 1
ATOM 1381 C CA . PHE A 1 168 ? 25.454 18.208 -38.521 1.00 91.19 168 PHE A CA 1
ATOM 1382 C C . PHE A 1 168 ? 26.909 18.495 -38.904 1.00 91.19 168 PHE A C 1
ATOM 1384 O O . PHE A 1 168 ? 27.195 19.553 -39.456 1.00 91.19 168 PHE A O 1
ATOM 1391 N N . LYS A 1 169 ? 27.829 17.547 -38.671 1.00 87.56 169 LYS A N 1
ATOM 1392 C CA . LYS A 1 169 ? 29.233 17.700 -39.092 1.00 87.56 169 LYS A CA 1
ATOM 1393 C C . LYS A 1 169 ? 29.384 17.834 -40.609 1.00 87.56 169 LYS A C 1
ATOM 1395 O O . LYS A 1 169 ? 30.210 18.620 -41.049 1.00 87.56 169 LYS A O 1
ATOM 1400 N N . GLY A 1 170 ? 28.592 17.096 -41.390 1.00 86.81 170 GLY A N 1
ATOM 1401 C CA . GLY A 1 170 ? 28.599 17.218 -42.852 1.00 86.81 170 GLY A CA 1
ATOM 1402 C C . GLY A 1 170 ? 28.087 18.578 -43.339 1.00 86.81 170 GLY A C 1
ATOM 1403 O O . GLY A 1 170 ? 28.662 19.150 -44.255 1.00 86.81 170 GLY A O 1
ATOM 1404 N N . LEU A 1 171 ? 27.056 19.127 -42.687 1.00 83.69 171 LEU A N 1
ATOM 1405 C CA . LEU A 1 171 ? 26.536 20.467 -42.995 1.00 83.69 171 LEU A CA 1
ATOM 1406 C C . LEU A 1 171 ? 27.548 21.578 -42.683 1.00 83.69 171 LEU A C 1
ATOM 1408 O O . LEU A 1 171 ? 27.679 22.513 -43.462 1.00 83.69 171 LEU A O 1
ATOM 1412 N N . LEU A 1 172 ? 28.295 21.456 -41.582 1.00 80.94 172 LEU A N 1
ATOM 1413 C CA . LEU A 1 172 ? 29.338 22.417 -41.197 1.00 80.94 172 LEU A CA 1
ATOM 1414 C C . LEU A 1 172 ? 30.546 22.442 -42.145 1.00 80.94 172 LEU A C 1
ATOM 1416 O O . LEU A 1 172 ? 31.280 23.416 -42.129 1.00 80.94 172 LEU A O 1
ATOM 1420 N N . GLN A 1 173 ? 30.776 21.396 -42.943 1.00 81.00 173 GLN A N 1
ATOM 1421 C CA . GLN A 1 173 ? 31.857 21.371 -43.940 1.00 81.00 173 GLN A CA 1
ATOM 1422 C C . GLN A 1 173 ? 31.478 22.051 -45.265 1.00 81.00 173 GLN A C 1
ATOM 1424 O O . GLN A 1 173 ? 32.341 22.222 -46.121 1.00 81.00 173 GLN A O 1
ATOM 1429 N N . LEU A 1 174 ? 30.199 22.389 -45.456 1.00 75.38 174 LEU A N 1
ATOM 1430 C CA . LEU A 1 174 ? 29.678 23.041 -46.662 1.00 75.38 174 LEU A CA 1
ATOM 1431 C C . LEU A 1 174 ? 29.463 24.554 -46.487 1.00 75.38 174 LEU A C 1
ATOM 1433 O O . LEU A 1 174 ? 29.116 25.221 -47.461 1.00 75.38 174 LEU A O 1
ATOM 1437 N N . LEU A 1 175 ? 29.631 25.066 -45.265 1.00 72.62 175 LEU A N 1
ATOM 1438 C CA . LEU A 1 175 ? 29.613 26.489 -44.915 1.00 72.62 175 LEU A CA 1
ATOM 1439 C C . LEU A 1 175 ? 31.047 27.010 -44.811 1.00 72.62 175 LEU A C 1
ATOM 1441 O O . LEU A 1 175 ? 31.268 28.154 -45.257 1.00 72.62 175 LEU A O 1
#

Secondary structure (DSSP, 8-state):
-------------------PPPP-----------------------------PPPPPHHHHHHHHHHHHHHHHTT-PPPHHHHHHHGGG-TTTTTS-HHHHHHHHHHHHHHHHTT---TTSS-TT-------HHHHHHHHHHHHHHHHHHHHHHHHHHHHHHHHHHHHHHHHT--